Protein AF-A0A6G1S8N5-F1 (afdb_monomer_lite)

pLDDT: mean 76.66, std 22.77, range [37.97, 97.94]

Structure (mmCIF, N/CA/C/O backbone):
data_AF-A0A6G1S8N5-F1
#
_entry.id   AF-A0A6G1S8N5-F1
#
loop_
_atom_site.group_PDB
_atom_site.id
_atom_site.type_symbol
_atom_site.label_atom_id
_atom_site.label_alt_id
_atom_site.label_comp_id
_atom_site.label_asym_id
_atom_site.label_entity_id
_atom_site.label_seq_id
_atom_site.pdbx_PDB_ins_code
_atom_site.Cartn_x
_atom_site.Cartn_y
_atom_site.Cartn_z
_atom_site.occupancy
_atom_site.B_iso_or_equiv
_atom_site.auth_seq_id
_atom_site.auth_comp_id
_atom_site.auth_asym_id
_atom_site.auth_atom_id
_atom_site.pdbx_PDB_model_num
ATOM 1 N N . MET A 1 1 ? 30.245 -71.226 -22.669 1.00 39.94 1 MET A N 1
ATOM 2 C CA . MET A 1 1 ? 30.960 -71.338 -21.375 1.00 39.94 1 MET A CA 1
ATOM 3 C C . MET A 1 1 ? 32.455 -71.293 -21.632 1.00 39.94 1 MET A C 1
ATOM 5 O O . MET A 1 1 ? 32.859 -71.888 -22.623 1.00 39.94 1 MET A O 1
ATOM 9 N N . PRO A 1 2 ? 33.274 -70.710 -20.738 1.00 47.22 2 PRO A N 1
ATOM 10 C CA . PRO A 1 2 ? 32.999 -69.589 -19.829 1.00 47.22 2 PRO A CA 1
ATOM 11 C C . PRO A 1 2 ? 33.276 -68.284 -20.636 1.00 47.22 2 PRO A C 1
ATOM 13 O O . PRO A 1 2 ? 32.872 -68.282 -21.793 1.00 47.22 2 PRO A O 1
ATOM 16 N N . LYS A 1 3 ? 33.850 -67.139 -20.218 1.00 39.44 3 LYS A N 1
ATOM 17 C CA . LYS A 1 3 ? 34.183 -66.489 -18.924 1.00 39.44 3 LYS A CA 1
ATOM 18 C C . LYS A 1 3 ? 33.623 -65.044 -18.978 1.00 39.44 3 LYS A C 1
ATOM 20 O O . LYS A 1 3 ? 33.462 -64.503 -20.066 1.00 39.44 3 LYS A O 1
ATOM 25 N N . ARG A 1 4 ? 33.392 -64.386 -17.834 1.00 43.62 4 ARG A N 1
ATOM 26 C CA . ARG A 1 4 ? 33.165 -62.922 -17.748 1.00 43.62 4 ARG A CA 1
ATOM 27 C C . ARG A 1 4 ? 34.472 -62.203 -17.373 1.00 43.62 4 ARG A C 1
ATOM 29 O O . ARG A 1 4 ? 35.258 -62.757 -16.608 1.00 43.62 4 ARG A O 1
ATOM 36 N N . LYS A 1 5 ? 34.642 -60.947 -17.794 1.00 42.50 5 LYS A N 1
ATOM 37 C CA . LYS A 1 5 ? 35.431 -59.932 -17.071 1.00 42.50 5 LYS A CA 1
ATOM 38 C C . LYS A 1 5 ? 34.665 -58.612 -17.094 1.00 42.50 5 LYS A C 1
ATOM 40 O O . LYS A 1 5 ? 34.266 -58.165 -18.161 1.00 42.50 5 LYS A O 1
ATOM 45 N N . ALA A 1 6 ? 34.465 -58.017 -15.924 1.00 43.56 6 ALA A N 1
ATOM 46 C CA . ALA A 1 6 ? 34.038 -56.630 -15.800 1.00 43.56 6 ALA A CA 1
ATOM 47 C C . ALA A 1 6 ? 35.282 -55.743 -15.670 1.00 43.56 6 ALA A C 1
ATOM 49 O O . ALA A 1 6 ? 36.263 -56.155 -15.047 1.00 43.56 6 ALA A O 1
ATOM 50 N N . ILE A 1 7 ? 35.228 -54.533 -16.223 1.00 44.75 7 ILE A N 1
ATOM 51 C CA . ILE A 1 7 ? 36.176 -53.457 -15.927 1.00 44.75 7 ILE A CA 1
ATOM 52 C C . ILE A 1 7 ? 35.334 -52.232 -15.580 1.00 44.75 7 ILE A C 1
ATOM 54 O O . ILE A 1 7 ? 34.414 -51.882 -16.315 1.00 44.75 7 ILE A O 1
ATOM 58 N N . SER A 1 8 ? 35.615 -51.633 -14.426 1.00 42.38 8 SER A N 1
ATOM 59 C CA . SER A 1 8 ? 34.967 -50.406 -13.969 1.00 42.38 8 SER A CA 1
ATOM 60 C C . SER A 1 8 ? 35.752 -49.204 -14.475 1.00 42.38 8 SER A C 1
ATOM 62 O O . SER A 1 8 ? 36.958 -49.135 -14.248 1.00 42.38 8 SER A O 1
ATOM 64 N N . HIS A 1 9 ? 35.068 -48.245 -15.093 1.00 42.22 9 HIS A N 1
ATOM 65 C CA . HIS A 1 9 ? 35.561 -46.879 -15.222 1.00 42.22 9 HIS A CA 1
ATOM 66 C C . HIS A 1 9 ? 34.517 -45.933 -14.626 1.00 42.22 9 HIS A C 1
ATOM 68 O O . HIS A 1 9 ? 33.350 -45.956 -15.011 1.00 42.22 9 HIS A O 1
ATOM 74 N N . ASN A 1 10 ? 34.945 -45.125 -13.653 1.00 40.62 10 ASN A N 1
ATOM 75 C CA . ASN A 1 10 ? 34.136 -44.042 -13.105 1.00 40.62 10 ASN A CA 1
ATOM 76 C C . ASN A 1 10 ? 34.007 -42.950 -14.164 1.00 40.62 10 ASN A C 1
ATOM 78 O O . ASN A 1 10 ? 34.993 -42.260 -14.423 1.00 40.62 10 ASN A O 1
ATOM 82 N N . ASP A 1 11 ? 32.811 -42.751 -14.713 1.00 38.28 11 ASP A N 1
ATOM 83 C CA . ASP A 1 11 ? 32.560 -41.590 -15.559 1.00 38.28 11 ASP A CA 1
ATOM 84 C C . ASP A 1 11 ? 32.003 -40.413 -14.743 1.00 38.28 11 ASP A C 1
ATOM 86 O O . ASP A 1 11 ? 30.935 -40.476 -14.129 1.00 38.28 11 ASP A O 1
ATOM 90 N N . SER A 1 12 ? 32.808 -39.354 -14.698 1.00 41.12 12 SER A N 1
ATOM 91 C CA . SER A 1 12 ? 32.416 -37.943 -14.683 1.00 41.12 12 SER A CA 1
ATOM 92 C C . SER A 1 12 ? 31.055 -37.600 -14.059 1.00 41.12 12 SER A C 1
ATOM 94 O O . SER A 1 12 ? 30.044 -37.438 -14.744 1.00 41.12 12 SER A O 1
ATOM 96 N N . ARG A 1 13 ? 31.036 -37.343 -12.741 1.00 38.59 13 ARG A N 1
ATOM 97 C CA . ARG A 1 13 ? 29.908 -36.667 -12.070 1.00 38.59 13 ARG A CA 1
ATOM 98 C C . ARG A 1 13 ? 29.823 -35.189 -12.479 1.00 38.59 13 ARG A C 1
ATOM 100 O O . ARG A 1 13 ? 30.084 -34.301 -11.666 1.00 38.59 13 ARG A O 1
ATOM 107 N N . SER A 1 14 ? 29.378 -34.928 -13.704 1.00 40.09 14 SER A N 1
ATOM 108 C CA . SER A 1 14 ? 28.986 -33.603 -14.194 1.00 40.09 14 SER A CA 1
ATOM 109 C C . SER A 1 14 ? 27.698 -33.135 -13.510 1.00 40.09 14 SER A C 1
ATOM 111 O O . SER A 1 14 ? 26.627 -33.073 -14.111 1.00 40.09 14 SER A O 1
ATOM 113 N N . ARG A 1 15 ? 27.795 -32.816 -12.213 1.00 42.94 15 ARG A N 1
ATOM 114 C CA . ARG A 1 15 ? 26.755 -32.101 -11.470 1.00 42.94 15 ARG A CA 1
ATOM 115 C C . ARG A 1 15 ? 26.629 -30.703 -12.070 1.00 42.94 15 ARG A C 1
ATOM 117 O O . ARG A 1 15 ? 27.378 -29.806 -11.691 1.00 42.94 15 ARG A O 1
ATOM 124 N N . SER A 1 16 ? 25.677 -30.517 -12.982 1.00 39.81 16 SER A N 1
ATOM 125 C CA . SER A 1 16 ? 25.256 -29.191 -13.426 1.00 39.81 16 SER A CA 1
ATOM 126 C C . SER A 1 16 ? 24.773 -28.411 -12.204 1.00 39.81 16 SER A C 1
ATOM 128 O O . SER A 1 16 ? 23.732 -28.707 -11.609 1.00 39.81 16 SER A O 1
ATOM 130 N N . GLY A 1 17 ? 25.595 -27.455 -11.769 1.00 37.97 17 GLY A N 1
ATOM 131 C CA . GLY A 1 17 ? 25.333 -26.693 -10.560 1.00 37.97 17 GLY A CA 1
ATOM 132 C C . GLY A 1 17 ? 23.980 -26.005 -10.671 1.00 37.97 17 GLY A C 1
ATOM 133 O O . GLY A 1 17 ? 23.792 -25.152 -11.536 1.00 37.97 17 GLY A O 1
ATOM 134 N N . HIS A 1 18 ? 23.048 -26.352 -9.781 1.00 44.06 18 HIS A N 1
ATOM 135 C CA . HIS A 1 18 ? 21.841 -25.564 -9.552 1.00 44.06 18 HIS A CA 1
ATOM 136 C C . HIS A 1 18 ? 22.237 -24.258 -8.858 1.00 44.06 18 HIS A C 1
ATOM 138 O O . HIS A 1 18 ? 21.981 -24.050 -7.673 1.00 44.06 18 HIS A O 1
ATOM 144 N N . GLY A 1 19 ? 22.883 -23.380 -9.625 1.00 39.78 19 GLY A N 1
ATOM 145 C CA . GLY A 1 19 ? 23.086 -21.985 -9.295 1.00 39.78 19 GLY A CA 1
ATOM 146 C C . GLY A 1 19 ? 21.739 -21.284 -9.309 1.00 39.78 19 GLY A C 1
ATOM 147 O O . GLY A 1 19 ? 21.423 -20.553 -10.248 1.00 39.78 19 GLY A O 1
ATOM 148 N N . LYS A 1 20 ? 20.947 -21.505 -8.253 1.00 47.16 20 LYS A N 1
ATOM 149 C CA . LYS A 1 20 ? 19.955 -20.528 -7.824 1.00 47.16 20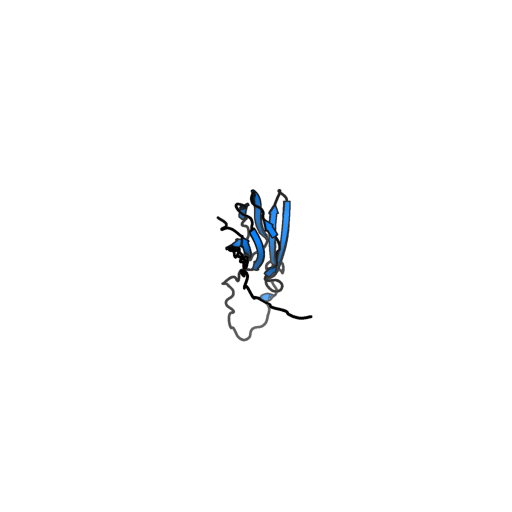 LYS A CA 1
ATOM 150 C C . LYS A 1 20 ? 20.730 -19.234 -7.608 1.00 47.16 20 LYS A C 1
ATOM 152 O O . LYS A 1 20 ? 21.430 -19.087 -6.615 1.00 47.16 20 LYS A O 1
ATOM 157 N N . LYS A 1 21 ? 20.661 -18.327 -8.582 1.00 51.09 21 LYS A N 1
ATOM 158 C CA . LYS A 1 21 ? 21.005 -16.930 -8.349 1.00 51.09 21 LYS A CA 1
ATOM 159 C C . LYS A 1 21 ? 19.959 -16.442 -7.361 1.00 51.09 21 LYS A C 1
ATOM 161 O O . LYS A 1 21 ? 18.808 -16.261 -7.756 1.00 51.09 21 LYS A O 1
ATOM 166 N N . ASP A 1 22 ? 20.325 -16.336 -6.089 1.00 53.50 22 ASP A N 1
ATOM 167 C CA . ASP A 1 22 ? 19.416 -15.832 -5.069 1.00 53.50 22 ASP A CA 1
ATOM 168 C C . ASP A 1 22 ? 18.981 -14.426 -5.491 1.00 53.50 22 ASP A C 1
ATOM 170 O O . ASP A 1 22 ? 19.800 -13.509 -5.584 1.00 53.50 22 ASP A O 1
ATOM 174 N N . LYS A 1 23 ? 17.702 -14.286 -5.870 1.00 61.34 23 LYS A N 1
ATOM 175 C CA . LYS A 1 23 ? 17.163 -13.045 -6.438 1.00 61.34 23 LYS A CA 1
ATOM 176 C C . LYS A 1 23 ? 17.073 -12.026 -5.307 1.00 61.34 23 LYS A C 1
ATOM 178 O O . LYS A 1 23 ? 16.077 -11.995 -4.582 1.00 61.34 23 LYS A O 1
ATOM 183 N N . VAL A 1 24 ? 18.148 -11.252 -5.134 1.00 69.94 24 VAL A N 1
ATOM 184 C CA . VAL A 1 24 ? 18.266 -10.207 -4.112 1.00 69.94 24 VAL A CA 1
ATOM 185 C C . VAL A 1 24 ? 17.001 -9.360 -4.154 1.00 69.94 24 VAL A C 1
ATOM 187 O O . VAL A 1 24 ? 16.652 -8.786 -5.180 1.00 69.94 24 VAL A O 1
ATOM 190 N N . SER A 1 25 ? 16.263 -9.391 -3.050 1.00 78.06 25 SER A N 1
ATOM 191 C CA . SER A 1 25 ? 14.955 -8.759 -2.937 1.00 78.06 25 SER A CA 1
ATOM 192 C C . SER A 1 25 ? 15.092 -7.565 -2.007 1.00 78.06 25 SER A C 1
ATOM 194 O O . SER A 1 25 ? 15.405 -7.724 -0.828 1.00 78.06 25 SER A O 1
ATOM 196 N N . HIS A 1 26 ? 14.900 -6.371 -2.553 1.00 86.94 26 HIS A N 1
ATOM 197 C CA . HIS A 1 26 ? 15.011 -5.110 -1.834 1.00 86.94 26 HIS A CA 1
ATOM 198 C C . HIS A 1 26 ? 13.690 -4.804 -1.124 1.00 86.94 26 HIS A C 1
ATOM 200 O O . HIS A 1 26 ? 12.622 -4.903 -1.727 1.00 86.94 26 HIS A O 1
ATOM 206 N N . THR A 1 27 ? 13.744 -4.428 0.153 1.00 92.44 27 THR A N 1
ATOM 207 C CA . THR A 1 27 ? 12.548 -4.035 0.911 1.00 92.44 27 THR A CA 1
ATOM 208 C C . THR A 1 27 ? 12.052 -2.670 0.440 1.00 92.44 27 THR A C 1
ATOM 210 O O . THR A 1 27 ? 12.804 -1.699 0.459 1.00 92.44 27 THR A O 1
ATOM 213 N N . VAL A 1 28 ? 10.772 -2.580 0.083 1.00 93.56 28 VAL A N 1
ATOM 214 C CA . VAL A 1 28 ? 10.081 -1.312 -0.188 1.00 93.56 28 VAL A CA 1
ATOM 215 C C . VAL A 1 28 ? 9.347 -0.882 1.080 1.00 93.56 28 VAL A C 1
ATOM 217 O O . VAL A 1 28 ? 8.630 -1.690 1.672 1.00 93.56 28 VAL A O 1
ATOM 220 N N . LEU A 1 29 ? 9.514 0.376 1.494 1.00 94.56 29 LEU A N 1
ATOM 221 C CA . LEU A 1 29 ? 8.821 0.994 2.630 1.00 94.56 29 LEU A CA 1
ATOM 222 C C . LEU A 1 29 ? 8.349 2.395 2.226 1.00 94.56 29 LEU A C 1
ATOM 224 O O . LEU A 1 29 ? 9.168 3.225 1.840 1.00 94.56 29 LEU A O 1
ATOM 228 N N . LEU A 1 30 ? 7.050 2.672 2.343 1.00 94.62 30 LEU A N 1
ATOM 229 C CA . LEU A 1 30 ? 6.464 3.980 2.034 1.00 94.62 30 LEU A CA 1
ATOM 230 C C . LEU A 1 30 ? 5.508 4.403 3.154 1.00 94.62 30 LEU A C 1
ATOM 232 O O . LEU A 1 30 ? 4.521 3.721 3.426 1.00 94.62 30 LEU A O 1
ATOM 236 N N . THR A 1 31 ? 5.798 5.533 3.801 1.00 95.69 31 THR A N 1
ATOM 237 C CA . THR A 1 31 ? 4.917 6.121 4.821 1.00 95.69 31 THR A CA 1
ATOM 238 C C . THR A 1 31 ? 3.942 7.089 4.163 1.00 95.69 31 THR A C 1
ATOM 240 O O . THR A 1 31 ? 4.357 8.114 3.630 1.00 95.69 31 THR A O 1
ATOM 243 N N . LEU A 1 32 ? 2.650 6.776 4.239 1.00 95.00 32 LEU A N 1
ATOM 244 C CA . LEU A 1 32 ? 1.550 7.626 3.803 1.00 95.00 32 LEU A CA 1
ATOM 245 C C . LEU A 1 32 ? 1.029 8.450 4.986 1.00 95.00 32 LEU A C 1
ATOM 247 O O . LEU A 1 32 ? 0.287 7.947 5.836 1.00 95.00 32 LEU A O 1
ATOM 251 N N . GLU A 1 33 ? 1.406 9.724 5.046 1.00 92.12 33 GLU A N 1
ATOM 252 C CA . GLU A 1 33 ? 0.796 10.690 5.961 1.00 92.12 33 GLU A CA 1
ATOM 253 C C . GLU A 1 33 ? -0.624 11.064 5.506 1.00 92.12 33 GLU A C 1
ATOM 255 O O . GLU A 1 33 ? -0.934 11.081 4.314 1.00 92.12 33 GLU A O 1
ATOM 260 N N . ASN A 1 34 ? -1.484 11.412 6.466 1.00 85.06 34 ASN A N 1
ATOM 261 C CA . ASN A 1 34 ? -2.847 11.866 6.193 1.00 85.06 34 ASN A CA 1
ATOM 262 C C . ASN A 1 34 ? -2.863 13.106 5.275 1.00 85.06 34 ASN A C 1
ATOM 264 O O . ASN A 1 34 ? -2.048 14.015 5.436 1.00 85.06 34 ASN A O 1
ATOM 268 N N . ASN A 1 35 ? -3.827 13.160 4.353 1.00 79.81 35 ASN A N 1
ATOM 269 C CA . ASN A 1 35 ? -4.017 14.212 3.344 1.00 79.81 35 ASN A CA 1
ATOM 270 C C . ASN A 1 35 ? -2.848 14.425 2.354 1.00 79.81 35 ASN A C 1
ATOM 272 O O . ASN A 1 35 ? -2.917 15.356 1.551 1.00 79.81 35 ASN A O 1
ATOM 276 N N . LYS A 1 36 ? -1.799 13.589 2.356 1.00 93.06 36 LYS A N 1
ATOM 277 C CA . LYS A 1 36 ? -0.748 13.618 1.324 1.00 93.06 36 LYS A CA 1
ATOM 278 C C . LYS A 1 36 ? -1.022 12.586 0.224 1.00 93.06 36 LYS A C 1
ATOM 280 O O . LYS A 1 36 ? -1.503 11.484 0.486 1.00 93.06 36 LYS A O 1
ATOM 285 N N . ARG A 1 37 ? -0.690 12.961 -1.014 1.00 95.12 37 ARG A N 1
ATOM 286 C CA . ARG A 1 37 ? -0.747 12.122 -2.218 1.00 95.12 37 ARG A CA 1
ATOM 287 C C . ARG A 1 37 ? 0.679 11.887 -2.708 1.00 95.12 37 ARG A C 1
ATOM 289 O O . ARG A 1 37 ? 1.380 12.842 -3.032 1.00 95.12 37 ARG A O 1
ATOM 296 N N . TYR A 1 38 ? 1.095 10.629 -2.745 1.00 96.19 38 TYR A N 1
ATOM 297 C CA . TYR A 1 38 ? 2.444 10.195 -3.095 1.00 96.19 38 TYR A CA 1
ATOM 298 C C . TYR A 1 38 ? 2.398 9.610 -4.504 1.00 96.19 38 TYR A C 1
ATOM 300 O O . TYR A 1 38 ? 2.014 8.455 -4.667 1.00 96.19 38 TYR A O 1
ATOM 308 N N . ALA A 1 39 ? 2.699 10.436 -5.507 1.00 96.12 39 ALA A N 1
ATOM 309 C CA . ALA A 1 39 ? 2.604 10.079 -6.920 1.00 96.12 39 ALA A CA 1
ATOM 310 C C . ALA A 1 39 ? 3.988 9.929 -7.559 1.00 96.12 39 ALA A C 1
ATOM 312 O O . ALA A 1 39 ? 4.840 10.800 -7.375 1.00 96.12 39 ALA A O 1
ATOM 313 N N . HIS A 1 40 ? 4.188 8.862 -8.331 1.00 94.38 40 HIS A N 1
ATOM 314 C CA . HIS A 1 40 ? 5.432 8.588 -9.053 1.00 94.38 40 HIS A CA 1
ATOM 315 C C . HIS A 1 40 ? 5.197 7.647 -10.242 1.00 94.38 40 HIS A C 1
ATOM 317 O O . HIS A 1 40 ? 4.183 6.950 -10.320 1.00 94.38 40 HIS A O 1
ATOM 323 N N . THR A 1 41 ? 6.167 7.606 -11.154 1.00 95.75 41 THR A N 1
ATOM 324 C CA . THR A 1 41 ? 6.260 6.578 -12.199 1.00 95.75 41 THR A CA 1
ATOM 325 C C . THR A 1 41 ? 7.180 5.467 -11.709 1.00 95.75 41 THR A C 1
ATOM 327 O O . THR A 1 41 ? 8.280 5.751 -11.233 1.00 95.75 41 THR A O 1
ATOM 330 N N . ALA A 1 42 ? 6.762 4.207 -11.802 1.00 93.81 42 ALA A N 1
ATOM 331 C CA . ALA A 1 42 ? 7.575 3.078 -11.364 1.00 93.81 42 ALA A CA 1
ATOM 332 C C . ALA A 1 42 ? 8.816 2.891 -12.257 1.00 93.81 42 ALA A C 1
ATOM 334 O O . ALA A 1 42 ? 8.706 2.719 -13.471 1.00 93.81 42 ALA A O 1
ATOM 335 N N . THR A 1 43 ? 10.007 2.908 -11.654 1.00 92.56 43 THR A N 1
ATOM 336 C CA . THR A 1 43 ? 11.297 2.731 -12.348 1.00 92.56 43 THR A CA 1
ATOM 337 C C . THR A 1 43 ? 11.689 1.260 -12.516 1.00 92.56 43 THR A C 1
ATOM 339 O O . THR A 1 43 ? 12.355 0.913 -13.488 1.00 92.56 43 THR A O 1
ATOM 342 N N . SER A 1 44 ? 11.243 0.389 -11.607 1.00 92.44 44 SER A N 1
ATOM 343 C CA . SER A 1 44 ? 11.474 -1.063 -11.602 1.00 92.44 44 SER A CA 1
ATOM 344 C C . SER A 1 44 ? 10.229 -1.823 -11.116 1.00 92.44 44 SER A C 1
ATOM 346 O O . SER A 1 44 ? 9.293 -1.220 -10.591 1.00 92.44 44 SER A O 1
ATOM 348 N N . GLN A 1 45 ? 10.193 -3.149 -11.307 1.00 94.81 45 GLN A N 1
ATOM 349 C CA . GLN A 1 45 ? 9.073 -4.000 -10.877 1.00 94.81 45 GLN A CA 1
ATOM 350 C C . GLN A 1 45 ? 9.119 -4.246 -9.360 1.00 94.81 45 GLN A C 1
ATOM 352 O O . GLN A 1 45 ? 10.067 -4.859 -8.854 1.00 94.81 45 GLN A O 1
ATOM 357 N N . TYR A 1 46 ? 8.059 -3.867 -8.644 1.00 95.56 46 TYR A N 1
ATOM 358 C CA . TYR A 1 46 ? 7.928 -4.119 -7.205 1.00 95.56 46 TYR A CA 1
ATOM 359 C C . TYR A 1 46 ? 6.502 -4.497 -6.795 1.00 95.56 46 TYR A C 1
ATOM 361 O O . TYR A 1 46 ? 5.543 -4.347 -7.544 1.00 95.56 46 TYR A O 1
ATOM 369 N N . ARG A 1 47 ? 6.354 -5.028 -5.579 1.00 96.62 47 ARG A N 1
ATOM 370 C CA . ARG A 1 47 ? 5.094 -5.565 -5.059 1.00 96.62 47 ARG A CA 1
ATOM 371 C C . ARG A 1 47 ? 4.864 -5.138 -3.616 1.00 96.62 47 ARG A C 1
ATOM 373 O O . ARG A 1 47 ? 5.649 -5.489 -2.735 1.00 96.62 47 ARG A O 1
ATOM 380 N N . ILE A 1 48 ? 3.772 -4.422 -3.366 1.00 97.62 48 ILE A N 1
ATOM 381 C CA . ILE A 1 48 ? 3.310 -4.057 -2.022 1.00 97.62 48 ILE A CA 1
ATOM 382 C C . ILE A 1 48 ? 2.523 -5.235 -1.435 1.00 97.62 48 ILE A C 1
ATOM 384 O O . ILE A 1 48 ? 1.542 -5.711 -2.014 1.00 97.62 48 ILE A O 1
ATOM 388 N N . THR A 1 49 ? 2.973 -5.717 -0.276 1.00 97.69 49 THR A N 1
ATOM 389 C CA . THR A 1 49 ? 2.495 -6.949 0.372 1.00 97.69 49 THR A CA 1
ATOM 390 C C . THR A 1 49 ? 1.772 -6.699 1.697 1.00 97.69 49 THR A C 1
ATOM 392 O O . THR A 1 49 ? 1.083 -7.589 2.202 1.00 97.69 49 THR A O 1
ATOM 395 N N . MET A 1 50 ? 1.877 -5.492 2.260 1.00 97.94 50 MET A N 1
ATOM 396 C CA . MET A 1 50 ? 1.199 -5.095 3.495 1.00 97.94 50 MET A CA 1
ATOM 397 C C . MET A 1 50 ? 0.872 -3.597 3.495 1.00 97.94 50 MET A C 1
ATOM 399 O O . MET A 1 50 ? 1.657 -2.783 3.011 1.00 97.94 50 MET A O 1
ATOM 403 N N . ALA A 1 51 ? -0.248 -3.242 4.121 1.00 97.81 51 ALA A N 1
ATOM 404 C CA . ALA A 1 51 ? -0.493 -1.917 4.683 1.00 97.81 51 ALA A CA 1
ATOM 405 C C . ALA A 1 51 ? -0.706 -2.052 6.198 1.00 97.81 51 ALA A C 1
ATOM 407 O O . ALA A 1 51 ? -1.452 -2.934 6.628 1.00 97.81 51 ALA A O 1
ATOM 408 N N . SER A 1 52 ? -0.094 -1.197 7.014 1.00 96.81 52 SER A N 1
ATOM 409 C CA . SER A 1 52 ? -0.293 -1.178 8.469 1.00 96.81 52 SER A CA 1
ATOM 410 C C . SER A 1 52 ? -0.398 0.239 9.026 1.00 96.81 52 SER A C 1
ATOM 412 O O . SER A 1 52 ? 0.227 1.168 8.525 1.00 96.81 52 SER A O 1
ATOM 414 N N . LEU A 1 53 ? -1.196 0.418 10.080 1.00 93.94 53 LEU A N 1
ATOM 415 C CA . LEU A 1 53 ? -1.230 1.668 10.836 1.00 93.94 53 LEU A CA 1
ATOM 416 C C . LEU A 1 53 ? 0.111 1.843 11.551 1.00 93.94 53 LEU A C 1
ATOM 418 O O . LEU A 1 53 ? 0.529 0.953 12.297 1.00 93.94 53 LEU A O 1
ATOM 422 N N . GLN A 1 54 ? 0.763 2.992 11.380 1.00 86.62 54 GLN A N 1
ATOM 423 C CA . GLN A 1 54 ? 1.914 3.316 12.216 1.00 86.62 54 GLN A CA 1
ATOM 424 C C . GLN A 1 54 ? 1.445 3.584 13.657 1.00 86.62 54 GLN A C 1
ATOM 426 O O . GLN A 1 54 ? 0.447 4.288 13.858 1.00 86.62 54 GLN A O 1
ATOM 431 N N . PRO A 1 55 ? 2.135 3.044 14.678 1.00 66.81 55 PRO A N 1
ATOM 432 C CA . PRO A 1 55 ? 1.830 3.366 16.063 1.00 66.81 55 PRO A CA 1
ATOM 433 C C . PRO A 1 55 ? 2.181 4.834 16.314 1.00 66.81 55 PRO A C 1
ATOM 435 O O . PRO A 1 55 ? 3.349 5.212 16.297 1.00 66.81 55 PRO A O 1
ATOM 438 N N . SER A 1 56 ? 1.178 5.678 16.558 1.00 61.47 56 SER A N 1
ATOM 439 C CA . SER A 1 56 ? 1.446 7.051 16.974 1.00 61.47 56 SER A CA 1
ATOM 440 C C . SER A 1 56 ? 1.987 7.060 18.405 1.00 61.47 56 SER A C 1
ATOM 442 O O . SER A 1 56 ? 1.337 6.585 19.336 1.00 61.47 56 SER A O 1
ATOM 444 N N . GLU A 1 57 ? 3.172 7.648 18.589 1.00 54.59 57 GLU A N 1
ATOM 445 C CA . GLU A 1 57 ? 3.883 7.732 19.879 1.00 54.59 57 GLU A CA 1
ATOM 446 C C . GLU A 1 57 ? 3.055 8.428 20.979 1.00 54.59 57 GLU A C 1
ATOM 448 O O . GLU A 1 57 ? 3.270 8.229 22.171 1.00 54.59 57 GLU A O 1
ATOM 453 N N . ARG A 1 58 ? 2.016 9.175 20.581 1.00 52.12 58 ARG A N 1
ATOM 454 C CA . ARG A 1 58 ? 1.020 9.839 21.440 1.00 52.12 58 ARG A CA 1
ATOM 455 C C . ARG A 1 58 ? 0.042 8.884 22.155 1.00 52.12 58 ARG A C 1
ATOM 457 O O . ARG A 1 58 ? -1.068 9.291 22.494 1.00 52.12 58 ARG A O 1
ATOM 464 N N . ARG A 1 59 ? 0.420 7.625 22.394 1.00 51.38 59 ARG A N 1
ATOM 465 C CA . ARG A 1 59 ? -0.298 6.691 23.280 1.00 51.38 59 ARG A CA 1
ATOM 466 C C . ARG A 1 59 ? 0.637 6.123 24.356 1.00 51.38 59 ARG A C 1
ATOM 468 O O . ARG A 1 59 ? 0.729 4.909 24.516 1.00 51.38 59 ARG A O 1
ATOM 475 N N . MET A 1 60 ? 1.269 7.000 25.145 1.00 43.31 60 MET A N 1
ATOM 476 C CA . MET A 1 60 ? 1.616 6.628 26.523 1.00 43.31 60 MET A CA 1
ATOM 477 C C . MET A 1 60 ? 0.323 6.183 27.227 1.00 43.31 60 MET A C 1
ATOM 479 O O . MET A 1 60 ? -0.623 6.975 27.287 1.00 43.31 60 MET A O 1
ATOM 483 N N . PRO A 1 61 ? 0.236 4.953 27.761 1.00 46.50 61 PRO A N 1
ATOM 484 C CA . PRO A 1 61 ? -0.832 4.620 28.683 1.00 46.50 61 PRO A CA 1
ATOM 485 C C . PRO A 1 61 ? -0.561 5.376 29.986 1.00 46.50 61 PRO A C 1
ATOM 487 O O . PRO A 1 61 ? 0.374 5.053 30.715 1.00 46.50 61 PRO A O 1
ATOM 490 N N . HIS A 1 62 ? -1.374 6.389 30.287 1.00 43.53 62 HIS A N 1
ATOM 491 C CA . HIS A 1 62 ? -1.399 6.963 31.628 1.00 43.53 62 HIS A CA 1
ATOM 492 C C . HIS A 1 62 ? -1.853 5.871 32.605 1.00 43.53 62 HIS A C 1
ATOM 494 O O . HIS A 1 62 ? -3.035 5.537 32.676 1.00 43.53 62 HIS A O 1
ATOM 500 N N . CYS A 1 63 ? -0.901 5.300 33.345 1.00 40.34 63 CYS A N 1
ATOM 501 C CA . CYS A 1 63 ? -1.167 4.371 34.436 1.00 40.34 63 CYS A CA 1
ATOM 502 C C . CYS A 1 63 ? -1.817 5.1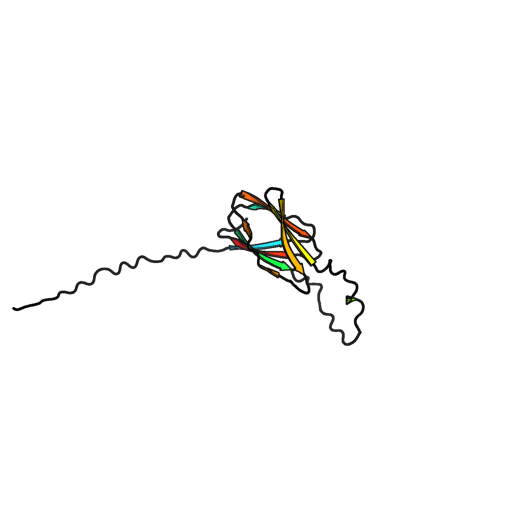23 35.604 1.00 40.34 63 CYS A C 1
ATOM 504 O O . CYS A 1 63 ? -1.147 5.507 36.558 1.00 40.34 63 CYS A O 1
ATOM 506 N N . VAL A 1 64 ? -3.129 5.337 35.514 1.00 41.12 64 VAL A N 1
ATOM 507 C CA . VAL A 1 64 ? -3.957 5.866 36.599 1.00 41.12 64 VAL A CA 1
ATOM 508 C C . VAL A 1 64 ? -4.912 4.767 37.039 1.00 41.12 64 VAL A C 1
ATOM 510 O O . VAL A 1 64 ? -5.745 4.286 36.270 1.00 41.12 64 VAL A O 1
ATOM 513 N N . CYS A 1 65 ? -4.767 4.342 38.287 1.00 50.66 65 CYS A N 1
ATOM 514 C CA . CYS A 1 65 ? -5.702 3.436 38.927 1.00 50.66 65 CYS A CA 1
ATOM 515 C C . CYS A 1 65 ? -7.026 4.164 39.219 1.00 50.66 65 CYS A C 1
ATOM 517 O O . CYS A 1 65 ? -7.048 5.175 39.909 1.00 50.66 65 CYS A O 1
ATOM 519 N N . GLY A 1 66 ? -8.138 3.606 38.732 1.00 46.62 66 GLY A N 1
ATOM 520 C CA . GLY A 1 66 ? -9.475 3.882 39.262 1.00 46.62 66 GLY A CA 1
ATOM 521 C C . GLY A 1 66 ? -10.091 5.261 38.991 1.00 46.62 66 GLY A C 1
ATOM 522 O O . GLY A 1 66 ? -10.358 5.998 39.932 1.00 46.62 66 GLY A O 1
ATOM 523 N N . THR A 1 67 ? -10.512 5.518 37.750 1.00 40.50 67 THR A N 1
ATOM 524 C CA . THR A 1 67 ? -11.734 6.310 37.485 1.00 40.50 67 THR A CA 1
ATOM 525 C C . THR A 1 67 ? -12.471 5.777 36.254 1.00 40.50 67 THR A C 1
ATOM 527 O O . THR A 1 67 ? -11.879 5.145 35.378 1.00 40.50 67 THR A O 1
ATOM 530 N N . ILE A 1 68 ? -13.800 5.920 36.240 1.00 51.19 68 ILE A N 1
ATOM 531 C CA . ILE A 1 68 ? -14.697 5.087 35.425 1.00 51.19 68 ILE A CA 1
ATOM 532 C C . ILE A 1 68 ? -15.046 5.762 34.086 1.00 51.19 68 ILE A C 1
ATOM 534 O O . ILE A 1 68 ? -15.467 6.908 34.052 1.00 51.19 68 ILE A O 1
ATOM 538 N N . ASN A 1 69 ? -14.903 4.997 32.999 1.00 55.38 69 ASN A N 1
ATOM 539 C CA . ASN A 1 69 ? -15.344 5.236 31.614 1.00 55.38 69 ASN A CA 1
ATOM 540 C C . ASN A 1 69 ? -16.373 6.369 31.340 1.00 55.38 69 ASN A C 1
ATOM 542 O O . ASN A 1 69 ? -17.571 6.101 31.403 1.00 55.38 69 ASN A O 1
ATOM 546 N N . GLU A 1 70 ? -15.939 7.517 30.796 1.00 48.19 70 GLU A N 1
ATOM 547 C CA . GLU A 1 70 ? -16.815 8.376 29.960 1.00 48.19 70 GLU A CA 1
ATOM 548 C C . GLU A 1 70 ? -16.156 8.866 28.655 1.00 48.19 70 GLU A C 1
ATOM 550 O O . GLU A 1 70 ? -16.685 8.579 27.579 1.00 48.19 70 GLU A O 1
ATOM 555 N N . GLU A 1 71 ? -14.975 9.502 28.696 1.00 47.34 71 GLU A N 1
ATOM 556 C CA . GLU A 1 71 ? -14.329 10.129 27.514 1.00 47.34 71 GLU A CA 1
ATOM 557 C C . GLU A 1 71 ? -14.181 9.203 26.291 1.00 47.34 71 GLU A C 1
ATOM 559 O O . GLU A 1 71 ? -14.239 9.638 25.139 1.00 47.34 71 GLU A O 1
ATOM 564 N N . ARG A 1 72 ? -14.038 7.893 26.527 1.00 50.94 72 ARG A N 1
ATOM 565 C CA . ARG A 1 72 ? -13.846 6.873 25.486 1.00 50.94 72 ARG A CA 1
ATOM 566 C C . ARG A 1 72 ? -15.065 6.674 24.567 1.00 50.94 72 ARG A C 1
ATOM 568 O O . ARG A 1 72 ? -14.944 5.959 23.577 1.00 50.94 72 ARG A O 1
ATOM 575 N N . ARG A 1 73 ? -16.224 7.278 24.868 1.00 48.88 73 ARG A N 1
ATOM 576 C CA . ARG A 1 73 ? -17.458 7.165 24.061 1.00 48.88 73 ARG A CA 1
ATOM 577 C C . ARG A 1 73 ? -17.585 8.189 22.929 1.00 48.88 73 ARG A C 1
ATOM 579 O O . ARG A 1 73 ? -18.294 7.904 21.971 1.00 48.88 73 ARG A O 1
ATOM 586 N N . ASN A 1 74 ? -16.887 9.326 22.996 1.00 45.78 74 ASN A N 1
ATOM 587 C CA . ASN A 1 74 ? -17.060 10.427 22.032 1.00 45.78 74 ASN A CA 1
ATOM 588 C C . ASN A 1 74 ? -16.063 10.425 20.861 1.00 45.78 74 ASN A C 1
ATOM 590 O O . ASN A 1 74 ? -16.061 11.356 20.058 1.00 45.78 74 ASN A O 1
ATOM 594 N N . ARG A 1 75 ? -15.260 9.365 20.692 1.00 51.25 75 ARG A N 1
ATOM 595 C CA . ARG A 1 75 ? -14.618 9.113 19.397 1.00 51.25 75 ARG A CA 1
ATOM 596 C C . ARG A 1 75 ? -15.635 8.535 18.423 1.00 51.25 75 ARG A C 1
ATOM 598 O O . ARG A 1 75 ? -16.041 7.378 18.535 1.00 51.25 75 ARG A O 1
ATOM 605 N N . THR A 1 76 ? -16.008 9.331 17.431 1.00 51.38 76 THR A N 1
ATOM 606 C CA . THR A 1 76 ? -16.714 8.877 16.233 1.00 51.38 76 THR A CA 1
ATOM 607 C C . THR A 1 76 ? -15.940 7.715 15.600 1.00 51.38 76 THR A C 1
ATOM 609 O O . THR A 1 76 ? -14.774 7.863 15.242 1.00 51.38 76 THR A O 1
ATOM 612 N N . GLN A 1 77 ? -16.581 6.549 15.425 1.00 52.16 77 GLN A N 1
ATOM 613 C CA . GLN A 1 77 ? -15.939 5.308 14.929 1.00 52.16 77 GLN A CA 1
ATOM 614 C C . GLN A 1 77 ? -15.378 5.396 13.491 1.00 52.16 77 GLN A C 1
ATOM 616 O O . GLN A 1 77 ? -14.872 4.412 12.949 1.00 52.16 77 GLN A O 1
ATOM 621 N N . THR A 1 78 ? -15.513 6.549 12.843 1.00 52.72 78 THR A N 1
ATOM 622 C CA . THR A 1 78 ? -14.902 6.901 11.562 1.00 52.72 78 THR A CA 1
ATOM 623 C C . THR A 1 78 ? -13.496 7.489 11.709 1.00 52.72 78 THR A C 1
ATOM 625 O O . THR A 1 78 ? -12.737 7.430 10.750 1.00 52.72 78 THR A O 1
ATOM 628 N N . GLU A 1 79 ? -13.111 8.024 12.875 1.00 61.53 79 GLU A N 1
ATOM 629 C CA . GLU A 1 79 ? -11.817 8.707 13.055 1.00 61.53 79 GLU A CA 1
ATOM 630 C C . GLU A 1 79 ? -10.638 7.762 13.316 1.00 61.53 79 GLU A C 1
ATOM 632 O O . GLU A 1 79 ? -9.521 8.032 12.876 1.00 61.53 79 GLU A O 1
ATOM 637 N N . ASP A 1 80 ? -10.889 6.643 14.001 1.00 76.69 80 ASP A N 1
ATOM 638 C CA . ASP A 1 80 ? -9.914 5.568 14.238 1.00 76.69 80 ASP A CA 1
ATOM 639 C C . ASP A 1 80 ? -9.782 4.605 13.033 1.00 76.69 80 ASP A C 1
ATOM 641 O O . ASP A 1 80 ? -9.129 3.563 13.138 1.00 76.69 80 ASP A O 1
ATOM 645 N N . LYS A 1 81 ? -10.378 4.952 11.881 1.00 90.56 81 LYS A N 1
ATOM 646 C CA . LYS A 1 81 ? -10.268 4.219 10.612 1.00 90.56 81 LYS A CA 1
ATOM 647 C C . LYS A 1 81 ? -9.435 4.980 9.587 1.00 90.56 81 LYS A C 1
ATOM 649 O O . LYS A 1 81 ? -9.407 6.209 9.579 1.00 90.56 81 LYS A O 1
ATOM 654 N N . VAL A 1 82 ? -8.788 4.232 8.696 1.00 93.31 82 VAL A N 1
ATOM 655 C CA . VAL A 1 82 ? -8.042 4.774 7.555 1.00 93.31 82 VAL A CA 1
ATOM 656 C C . VAL A 1 82 ? -8.318 3.935 6.316 1.00 93.31 82 VAL A C 1
ATOM 658 O O . VAL A 1 82 ? -8.081 2.729 6.314 1.00 93.31 82 VAL A O 1
ATOM 661 N N . ILE A 1 83 ? -8.808 4.571 5.255 1.00 95.56 83 ILE A N 1
ATOM 662 C CA . ILE A 1 83 ? -8.946 3.956 3.931 1.00 95.56 83 ILE A CA 1
ATOM 663 C C . ILE A 1 83 ? -7.632 4.173 3.179 1.00 95.56 83 ILE A C 1
ATOM 665 O O . ILE A 1 83 ? -7.141 5.302 3.119 1.00 95.56 83 ILE A O 1
ATOM 669 N N . VAL A 1 84 ? -7.068 3.110 2.609 1.00 97.00 84 VAL A N 1
ATOM 670 C CA . VAL A 1 84 ? -5.879 3.172 1.747 1.00 97.00 84 VAL A CA 1
ATOM 671 C C . VAL A 1 84 ? -6.334 3.124 0.293 1.00 97.00 84 VAL A C 1
ATOM 673 O O . VAL A 1 84 ? -7.061 2.206 -0.091 1.00 97.00 84 VAL A O 1
ATOM 676 N N . VAL A 1 85 ? -5.910 4.099 -0.509 1.00 97.44 85 VAL A N 1
ATOM 677 C CA . VAL A 1 85 ? -6.289 4.246 -1.921 1.00 97.44 85 VAL A CA 1
ATOM 678 C C . VAL A 1 85 ? -5.035 4.229 -2.792 1.00 97.44 85 VAL A C 1
ATOM 680 O O . VAL A 1 85 ? -4.023 4.841 -2.436 1.00 97.44 85 VAL A O 1
ATOM 683 N N . VAL A 1 86 ? -5.116 3.547 -3.934 1.00 97.75 86 VAL A N 1
ATOM 684 C CA . VAL A 1 86 ? -4.191 3.725 -5.058 1.00 97.75 86 VAL A CA 1
ATOM 685 C C . VAL A 1 86 ? -4.940 4.307 -6.251 1.00 97.75 86 VAL A C 1
ATOM 687 O O . VAL A 1 86 ? -6.068 3.917 -6.542 1.00 97.75 86 VAL A O 1
ATOM 690 N N . GLU A 1 87 ? -4.306 5.246 -6.931 1.00 97.38 87 GLU A N 1
ATOM 691 C CA . GLU A 1 87 ? -4.722 5.792 -8.215 1.00 97.38 87 GLU A CA 1
ATOM 692 C C . GLU A 1 87 ? -3.868 5.134 -9.308 1.00 97.38 87 GLU A C 1
ATOM 694 O O . GLU A 1 87 ? -2.644 5.102 -9.170 1.00 97.38 87 GLU A O 1
ATOM 699 N N . HIS A 1 88 ? -4.488 4.615 -10.368 1.00 95.94 88 HIS A N 1
ATOM 700 C CA . HIS A 1 88 ? -3.822 4.040 -11.548 1.00 95.94 88 HIS A CA 1
ATOM 701 C C . HIS A 1 88 ? -4.716 4.238 -12.780 1.00 95.94 88 HIS A C 1
ATOM 703 O O . HIS A 1 88 ? -5.936 4.150 -12.657 1.00 95.94 88 HIS A O 1
ATOM 709 N N . ASP A 1 89 ? -4.144 4.535 -13.951 1.00 91.75 89 ASP A N 1
ATOM 710 C CA . ASP A 1 89 ? -4.889 4.818 -15.195 1.00 91.75 89 ASP A CA 1
ATOM 711 C C . ASP A 1 89 ? -6.079 5.785 -15.012 1.00 91.75 89 ASP A C 1
ATOM 713 O O . ASP A 1 89 ? -7.181 5.549 -15.504 1.00 91.75 89 ASP A O 1
ATOM 717 N N . LEU A 1 90 ? -5.874 6.873 -14.255 1.00 89.56 90 LEU A N 1
ATOM 718 C CA . LEU A 1 90 ? -6.896 7.873 -13.882 1.00 89.56 90 LEU A CA 1
ATOM 719 C C . LEU A 1 90 ? -8.087 7.338 -13.048 1.00 89.56 90 LEU A C 1
ATOM 721 O O . LEU A 1 90 ? -9.027 8.085 -12.782 1.00 89.56 90 LEU A O 1
ATOM 725 N N . ASN A 1 91 ? -8.048 6.080 -12.605 1.00 95.00 91 ASN A N 1
ATOM 726 C CA . ASN A 1 91 ? -9.057 5.440 -11.762 1.00 95.00 91 ASN A CA 1
ATOM 727 C C . ASN A 1 91 ? -8.570 5.326 -10.307 1.00 95.00 91 ASN A C 1
ATOM 729 O O . ASN A 1 91 ? -7.376 5.165 -10.053 1.00 95.00 91 ASN A O 1
ATOM 733 N N . GLU A 1 92 ? -9.496 5.370 -9.343 1.00 96.25 92 GLU A N 1
ATOM 734 C CA . GLU A 1 92 ? -9.193 5.198 -7.916 1.00 96.25 92 GLU A CA 1
ATOM 735 C C . GLU A 1 92 ? -9.652 3.829 -7.396 1.00 96.25 92 GLU A C 1
ATOM 737 O O . GLU A 1 92 ? -10.804 3.433 -7.580 1.00 96.25 92 GLU A O 1
ATOM 742 N N . TYR A 1 93 ? -8.774 3.135 -6.670 1.00 97.25 93 TYR A N 1
ATOM 743 C CA . TYR A 1 93 ? -9.025 1.809 -6.110 1.00 97.25 93 TYR A CA 1
ATOM 744 C C . TYR A 1 93 ? -8.764 1.794 -4.601 1.00 97.25 93 TYR A C 1
ATOM 746 O O . TYR A 1 93 ? -7.665 2.104 -4.134 1.00 97.25 93 TYR A O 1
ATOM 754 N N . ILE A 1 94 ? -9.765 1.386 -3.816 1.00 97.19 94 ILE A N 1
ATOM 755 C CA . ILE A 1 94 ? -9.599 1.146 -2.377 1.00 97.19 94 ILE A CA 1
ATOM 756 C C . ILE A 1 94 ? -8.861 -0.184 -2.189 1.00 97.19 94 ILE A C 1
ATOM 758 O O . ILE A 1 94 ? -9.396 -1.244 -2.505 1.00 97.19 94 ILE A O 1
ATOM 762 N N . LEU A 1 95 ? -7.646 -0.127 -1.641 1.00 97.31 95 LEU A N 1
ATOM 763 C CA . LEU A 1 95 ? -6.827 -1.308 -1.354 1.00 97.31 95 LEU A CA 1
ATOM 764 C C . LEU A 1 95 ? -7.281 -2.020 -0.078 1.00 97.31 95 LEU A C 1
ATOM 766 O O . LEU A 1 95 ? -7.377 -3.244 -0.044 1.00 97.31 95 LEU A O 1
ATOM 770 N N . CYS A 1 96 ? -7.540 -1.257 0.986 1.00 97.06 96 CYS A N 1
ATOM 771 C CA . CYS A 1 96 ? -8.032 -1.781 2.257 1.00 97.06 96 CYS A CA 1
ATOM 772 C C . CYS A 1 96 ? -8.616 -0.673 3.146 1.00 97.06 96 CYS A C 1
ATOM 774 O O . CYS A 1 96 ? -8.425 0.522 2.905 1.00 97.06 96 CYS A O 1
ATOM 776 N N . ILE A 1 97 ? -9.307 -1.091 4.209 1.00 96.31 97 ILE A N 1
ATOM 777 C CA . ILE A 1 97 ? -9.692 -0.228 5.327 1.00 96.31 97 ILE A CA 1
ATOM 778 C C . ILE A 1 97 ? -9.019 -0.779 6.582 1.00 96.31 97 ILE A C 1
ATOM 780 O O . ILE A 1 97 ? -9.221 -1.938 6.947 1.00 96.31 97 ILE A O 1
ATOM 784 N N . LEU A 1 98 ? -8.219 0.060 7.229 1.00 95.31 98 LEU A N 1
ATOM 785 C CA . LEU A 1 98 ? -7.588 -0.205 8.514 1.00 95.31 98 LEU A CA 1
ATOM 786 C C . LEU A 1 98 ? -8.413 0.437 9.639 1.00 95.31 98 LEU A C 1
ATOM 788 O O . LEU A 1 98 ? -9.085 1.448 9.436 1.00 95.31 98 LEU A O 1
ATOM 792 N N . ASP A 1 99 ? -8.370 -0.158 10.827 1.00 92.25 99 ASP A N 1
ATOM 793 C CA . ASP A 1 99 ? -9.170 0.207 12.004 1.00 92.25 99 ASP A CA 1
ATOM 794 C C . ASP A 1 99 ? -8.303 -0.014 13.254 1.00 92.25 99 ASP A C 1
ATOM 796 O O . ASP A 1 99 ? -7.763 -1.109 13.441 1.00 92.25 99 ASP A O 1
ATOM 800 N N . SER A 1 100 ? -8.113 1.021 14.083 1.00 86.19 100 SER A N 1
ATOM 801 C CA . SER A 1 100 ? -7.100 0.987 15.153 1.00 86.19 100 SER A CA 1
ATOM 802 C C . SER A 1 100 ? -7.408 0.005 16.290 1.00 86.19 100 SER A C 1
ATOM 804 O O . SER A 1 100 ? -6.479 -0.413 16.986 1.00 86.19 100 SER A O 1
ATOM 806 N N . ASP A 1 101 ? -8.661 -0.438 16.423 1.00 85.56 101 ASP A N 1
ATOM 807 C CA . ASP A 1 101 ? -9.070 -1.454 17.396 1.00 85.56 101 ASP A CA 1
ATOM 808 C C . ASP A 1 101 ? -9.249 -2.846 16.758 1.00 85.56 101 ASP A C 1
ATOM 810 O O . ASP A 1 101 ? -9.022 -3.851 17.434 1.00 85.56 101 ASP A O 1
ATOM 814 N N . LYS A 1 102 ? -9.608 -2.934 15.464 1.00 88.81 102 LYS A N 1
ATOM 815 C CA . LYS A 1 102 ? -9.966 -4.206 14.794 1.00 88.81 102 LYS A CA 1
ATOM 816 C C . LYS A 1 102 ? -8.952 -4.713 13.767 1.00 88.81 102 LYS A C 1
ATOM 818 O O . LYS A 1 102 ? -8.643 -5.901 13.758 1.00 88.81 102 LYS A O 1
ATOM 823 N N . VAL A 1 103 ? -8.460 -3.850 12.877 1.00 91.75 103 VAL A N 1
ATOM 824 C CA . VAL A 1 103 ? -7.662 -4.231 11.693 1.00 91.75 103 VAL A CA 1
ATOM 825 C C . VAL A 1 103 ? -6.480 -3.274 11.554 1.00 91.75 103 VAL A C 1
ATOM 827 O O . VAL A 1 103 ? -6.470 -2.360 10.735 1.00 91.75 103 VAL A O 1
ATOM 830 N N . LYS A 1 104 ? -5.458 -3.484 12.388 1.00 93.31 104 LYS A N 1
ATOM 831 C CA . LYS A 1 104 ? -4.244 -2.646 12.417 1.00 93.31 104 LYS A CA 1
ATOM 832 C C . LYS A 1 104 ? -3.335 -2.838 11.200 1.00 93.31 104 LYS A C 1
ATOM 834 O O . LYS A 1 104 ? -2.494 -1.986 10.934 1.00 93.31 104 LYS A O 1
ATOM 839 N N . GLN A 1 105 ? -3.483 -3.951 10.483 1.00 96.12 105 GLN A N 1
ATOM 840 C CA . GLN A 1 105 ? -2.741 -4.262 9.263 1.00 96.12 105 GLN A CA 1
ATOM 841 C C . GLN A 1 105 ? -3.581 -5.122 8.315 1.00 96.12 105 GLN A C 1
ATOM 843 O O . GLN A 1 105 ? -4.414 -5.911 8.763 1.00 96.12 105 GLN A O 1
ATOM 848 N N . CYS A 1 106 ? -3.330 -4.996 7.016 1.00 97.56 106 CYS A N 1
ATOM 849 C CA . CYS A 1 106 ? -3.987 -5.742 5.953 1.00 97.56 106 CYS A CA 1
ATOM 850 C C . CYS A 1 106 ? -2.938 -6.234 4.946 1.00 97.56 106 CYS A C 1
ATOM 852 O O . CYS A 1 106 ? -2.118 -5.447 4.468 1.00 97.56 106 CYS A O 1
ATOM 854 N N . LYS A 1 107 ? -2.964 -7.533 4.624 1.00 97.81 107 LYS A N 1
ATOM 855 C CA . LYS A 1 107 ? -2.120 -8.103 3.565 1.00 97.81 107 LYS A CA 1
ATOM 856 C C . LYS A 1 107 ? -2.605 -7.599 2.212 1.00 97.81 107 LYS A C 1
ATOM 858 O O . LYS A 1 107 ? -3.793 -7.691 1.917 1.00 97.81 107 LYS A O 1
ATOM 863 N N . LEU A 1 108 ? -1.673 -7.137 1.392 1.00 97.38 108 LEU A N 1
ATOM 864 C CA . LEU A 1 108 ? -1.926 -6.686 0.029 1.00 97.38 108 LEU A CA 1
ATOM 865 C C . LEU A 1 108 ? -1.286 -7.640 -0.984 1.00 97.38 108 LEU A C 1
ATOM 867 O O . LEU A 1 108 ? -0.409 -8.442 -0.658 1.00 97.38 108 LEU A O 1
ATOM 871 N N . ASN A 1 109 ? -1.752 -7.548 -2.224 1.00 95.88 109 ASN A N 1
ATOM 872 C CA . ASN A 1 109 ? -1.163 -8.222 -3.373 1.00 95.88 109 ASN A CA 1
ATOM 873 C C . ASN A 1 109 ? -1.156 -7.277 -4.581 1.00 95.88 109 ASN A C 1
ATOM 875 O O . ASN A 1 109 ? -1.696 -7.606 -5.633 1.00 95.88 109 ASN A O 1
ATOM 879 N N . LEU A 1 110 ? -0.610 -6.076 -4.391 1.00 96.12 110 LEU A N 1
ATOM 880 C CA . LEU A 1 110 ? -0.475 -5.094 -5.460 1.00 96.12 110 LEU A CA 1
ATOM 881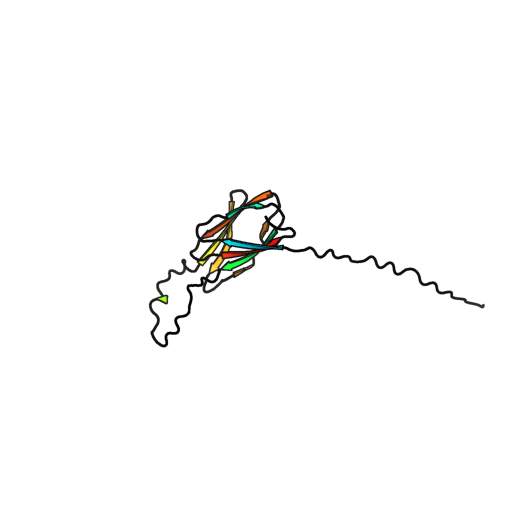 C C . LEU A 1 110 ? 0.916 -5.253 -6.071 1.00 96.12 110 LEU A C 1
ATOM 883 O O . LEU A 1 110 ? 1.911 -5.073 -5.371 1.00 96.12 110 LEU A O 1
ATOM 887 N N . GLU A 1 111 ? 0.981 -5.615 -7.346 1.00 96.19 111 GLU A N 1
ATOM 888 C CA . GLU A 1 111 ? 2.213 -5.669 -8.133 1.00 96.19 111 GLU A CA 1
ATOM 889 C C . GLU A 1 111 ? 2.211 -4.501 -9.120 1.00 96.19 111 GLU A C 1
ATOM 891 O O . GLU A 1 111 ? 1.169 -4.212 -9.699 1.00 96.19 111 GLU A O 1
ATOM 896 N N . ILE A 1 112 ? 3.349 -3.816 -9.237 1.00 95.88 112 ILE A N 1
ATOM 897 C CA . ILE A 1 112 ? 3.532 -2.591 -10.012 1.00 95.88 112 ILE A CA 1
ATOM 898 C C . ILE A 1 112 ? 4.637 -2.854 -11.041 1.00 95.88 112 ILE A C 1
ATOM 900 O O . ILE A 1 112 ? 5.715 -3.343 -10.681 1.00 95.88 112 ILE A O 1
ATOM 904 N N . GLN A 1 113 ? 4.372 -2.545 -12.308 1.00 95.75 113 GLN A N 1
ATOM 905 C CA . GLN A 1 113 ? 5.291 -2.756 -13.430 1.00 95.75 113 GLN A CA 1
ATOM 906 C C . GLN A 1 113 ? 6.081 -1.482 -13.786 1.00 95.75 113 GLN A C 1
ATOM 908 O O . GLN A 1 113 ? 5.599 -0.370 -13.561 1.00 95.75 113 GLN A O 1
ATOM 913 N N . PRO A 1 114 ? 7.284 -1.602 -14.385 1.00 95.31 114 PRO A N 1
ATOM 914 C CA . PRO A 1 114 ? 8.042 -0.446 -14.858 1.00 95.31 114 PRO A CA 1
ATOM 915 C C . PRO A 1 114 ? 7.240 0.393 -15.863 1.00 95.31 114 PRO A C 1
ATOM 917 O O . PRO A 1 114 ? 6.685 -0.138 -16.824 1.00 95.31 114 PRO A O 1
ATOM 920 N N . GLY A 1 115 ? 7.215 1.710 -15.662 1.00 95.50 115 GLY A N 1
ATOM 921 C CA . GLY A 1 115 ? 6.476 2.668 -16.487 1.00 95.50 115 GLY A CA 1
ATOM 922 C C . GLY A 1 115 ? 5.049 2.975 -16.017 1.00 95.50 115 GLY A C 1
ATOM 923 O O . GLY A 1 115 ? 4.481 3.964 -16.480 1.0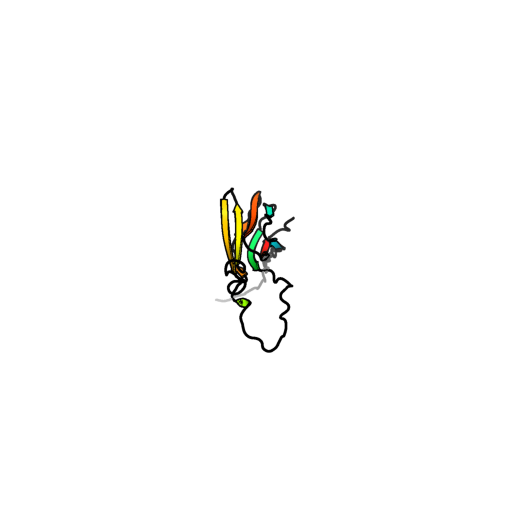0 95.50 115 GLY A O 1
ATOM 924 N N . GLU A 1 116 ? 4.479 2.206 -15.081 1.00 95.69 116 GLU A N 1
ATOM 925 C CA . GLU A 1 116 ? 3.161 2.514 -14.509 1.00 95.69 116 GLU A CA 1
ATOM 926 C C . GLU A 1 116 ? 3.200 3.831 -13.718 1.00 95.69 116 GLU A C 1
ATOM 928 O O . GLU A 1 116 ? 4.106 4.075 -12.915 1.00 95.69 116 GLU A O 1
ATOM 933 N N . GLN A 1 117 ? 2.204 4.689 -13.949 1.00 96.19 117 GLN A N 1
ATOM 934 C CA . GLN A 1 117 ? 2.002 5.931 -13.205 1.00 96.19 117 GLN A CA 1
ATOM 935 C C . GLN A 1 117 ? 0.970 5.681 -12.111 1.00 96.19 117 GLN A C 1
ATOM 937 O O . GLN A 1 117 ? -0.202 5.443 -12.408 1.00 96.19 117 GLN A O 1
ATOM 942 N N . ILE A 1 118 ? 1.397 5.763 -10.852 1.00 96.56 118 ILE A N 1
ATOM 943 C CA . ILE A 1 118 ? 0.515 5.558 -9.701 1.00 96.56 118 ILE A CA 1
ATOM 944 C C . ILE A 1 118 ? 0.539 6.742 -8.744 1.00 96.56 118 ILE A C 1
ATOM 946 O O . ILE A 1 118 ? 1.497 7.518 -8.698 1.00 96.56 118 ILE A O 1
ATOM 950 N N . ALA A 1 119 ? -0.492 6.834 -7.907 1.00 97.31 119 ALA A N 1
ATOM 951 C CA . ALA A 1 119 ? -0.408 7.594 -6.669 1.00 97.31 119 ALA A CA 1
ATOM 952 C C . ALA A 1 119 ? -1.008 6.834 -5.487 1.00 97.31 119 ALA A C 1
ATOM 954 O O . ALA A 1 119 ? -2.086 6.261 -5.592 1.00 97.31 119 ALA A O 1
ATOM 955 N N . PHE A 1 120 ? -0.337 6.861 -4.338 1.00 97.50 120 PHE A N 1
ATOM 956 C CA . PHE A 1 120 ? -0.882 6.360 -3.078 1.00 97.50 120 PHE A CA 1
ATOM 957 C C . PHE A 1 120 ? -1.382 7.514 -2.210 1.00 97.50 120 PHE A C 1
ATOM 959 O O . PHE A 1 120 ? -0.701 8.532 -2.055 1.00 97.50 120 PHE A O 1
ATOM 966 N N . ARG A 1 121 ? -2.551 7.344 -1.587 1.00 96.38 121 ARG A N 1
ATOM 967 C CA . ARG A 1 121 ? -3.103 8.298 -0.613 1.00 96.38 121 ARG A CA 1
ATOM 968 C C . ARG A 1 121 ? -3.918 7.593 0.469 1.00 96.38 121 ARG A C 1
ATOM 970 O O . ARG A 1 121 ? -4.364 6.458 0.298 1.00 96.38 121 ARG A O 1
ATOM 977 N N . THR A 1 122 ? -4.131 8.274 1.589 1.00 95.19 122 THR A N 1
ATOM 978 C CA . THR A 1 122 ? -4.971 7.795 2.696 1.00 95.19 122 THR A CA 1
ATOM 979 C C . THR A 1 122 ? -6.149 8.730 2.951 1.00 95.19 122 THR A C 1
ATOM 981 O O . THR A 1 122 ? -6.085 9.929 2.683 1.00 95.19 122 THR A O 1
ATOM 984 N N . ILE A 1 123 ? -7.241 8.171 3.477 1.00 93.19 123 ILE A N 1
ATOM 985 C CA . ILE A 1 123 ? -8.387 8.920 4.003 1.00 93.19 123 ILE A CA 1
ATOM 986 C C . ILE A 1 123 ? -8.587 8.478 5.455 1.00 93.19 123 ILE A C 1
ATOM 988 O O . ILE A 1 123 ? -9.157 7.416 5.706 1.00 93.19 123 ILE A O 1
ATOM 992 N N . GLY A 1 124 ? -8.076 9.254 6.414 1.00 89.94 124 GLY A N 1
ATOM 993 C CA . GLY A 1 124 ? -8.181 8.948 7.845 1.00 89.94 124 GLY A CA 1
ATOM 994 C C . GLY A 1 124 ? -7.022 9.516 8.665 1.00 89.94 124 GLY A C 1
ATOM 995 O O . GLY A 1 124 ? -5.947 9.787 8.142 1.00 89.94 124 GLY A O 1
ATOM 996 N N . LYS A 1 125 ? -7.221 9.710 9.974 1.00 86.50 125 LYS A N 1
ATOM 997 C CA . LYS A 1 125 ? -6.326 10.548 10.801 1.00 86.50 125 LYS A CA 1
ATOM 998 C C . LYS A 1 125 ? -4.971 9.918 11.175 1.00 86.50 125 LYS A C 1
ATOM 1000 O O . LYS A 1 125 ? -4.155 10.599 11.791 1.00 86.50 125 LYS A O 1
ATOM 1005 N N . THR A 1 126 ? -4.723 8.647 10.849 1.00 88.81 126 THR A N 1
ATOM 1006 C CA . THR A 1 126 ? -3.522 7.900 11.280 1.00 88.81 126 THR A CA 1
ATOM 1007 C C . THR A 1 126 ? -2.615 7.573 10.082 1.00 88.81 126 THR A C 1
ATOM 1009 O O . THR A 1 126 ? -3.133 7.090 9.076 1.00 88.81 126 THR A O 1
ATOM 1012 N N . PRO A 1 127 ? -1.284 7.793 10.156 1.00 92.62 127 PRO A N 1
ATOM 1013 C CA . PRO A 1 127 ? -0.364 7.420 9.081 1.00 92.62 127 PRO A CA 1
ATOM 1014 C C . PRO A 1 127 ? -0.334 5.910 8.815 1.00 92.62 127 PRO A C 1
ATOM 1016 O O . PRO A 1 127 ? -0.478 5.098 9.734 1.00 92.62 127 PRO A O 1
ATOM 1019 N N . VAL A 1 128 ? -0.096 5.537 7.558 1.00 95.50 128 VAL A N 1
ATOM 1020 C CA . VAL A 1 128 ? -0.020 4.138 7.112 1.00 95.50 128 VAL A CA 1
ATOM 1021 C C . VAL A 1 128 ? 1.371 3.843 6.571 1.00 95.50 128 VAL A C 1
ATOM 1023 O O . VAL A 1 128 ? 1.874 4.575 5.728 1.00 95.50 128 VAL A O 1
ATOM 1026 N N . LEU A 1 129 ? 1.980 2.748 7.012 1.00 96.88 129 LEU A N 1
ATOM 1027 C CA . LEU A 1 129 ? 3.151 2.170 6.367 1.00 96.88 129 LEU A CA 1
ATOM 1028 C C . LEU A 1 129 ? 2.686 1.156 5.318 1.00 96.88 129 LEU A C 1
ATOM 1030 O O . LEU A 1 129 ? 2.077 0.141 5.660 1.00 96.88 129 LEU A O 1
ATOM 1034 N N . LEU A 1 130 ? 2.996 1.408 4.050 1.00 97.31 130 LEU A N 1
ATOM 1035 C CA . LEU A 1 130 ? 3.034 0.360 3.035 1.00 97.31 130 LEU A CA 1
ATOM 1036 C C . LEU A 1 130 ? 4.397 -0.328 3.094 1.00 97.31 130 LEU A C 1
ATOM 1038 O O . LEU A 1 130 ? 5.430 0.344 3.170 1.00 97.31 130 LEU A O 1
ATOM 1042 N N . SER A 1 131 ? 4.411 -1.657 3.027 1.00 97.25 131 SER A N 1
ATOM 1043 C CA . SER A 1 131 ? 5.645 -2.425 2.863 1.00 97.25 131 SER A CA 1
ATOM 1044 C C . SER A 1 131 ? 5.528 -3.478 1.766 1.00 97.25 131 SER A C 1
ATOM 1046 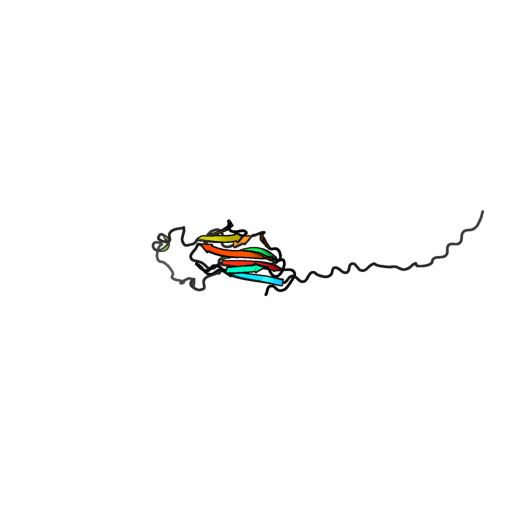O O . SER A 1 131 ? 4.441 -3.956 1.429 1.00 97.25 131 SER A O 1
ATOM 1048 N N . GLY A 1 132 ? 6.666 -3.794 1.156 1.00 96.69 132 GLY A N 1
ATOM 1049 C CA . GLY A 1 132 ? 6.735 -4.615 -0.043 1.00 96.69 132 GLY A CA 1
ATOM 1050 C C . GLY A 1 132 ? 8.145 -5.086 -0.371 1.00 96.69 132 GLY A C 1
ATOM 1051 O O . GLY A 1 132 ? 9.079 -4.907 0.411 1.00 96.69 132 GLY A O 1
ATOM 1052 N N . VAL A 1 133 ? 8.289 -5.684 -1.550 1.00 95.19 133 VAL A N 1
ATOM 1053 C CA . VAL A 1 133 ? 9.566 -6.156 -2.099 1.00 95.19 133 VAL A CA 1
ATOM 1054 C C . VAL A 1 133 ? 9.717 -5.739 -3.558 1.00 95.19 133 VAL A C 1
ATOM 1056 O O . VAL A 1 133 ? 8.748 -5.750 -4.311 1.00 95.19 133 VAL A O 1
ATOM 1059 N N . SER A 1 134 ? 10.940 -5.415 -3.959 1.00 92.19 134 SER A N 1
ATOM 1060 C CA . SER A 1 134 ? 11.358 -5.189 -5.344 1.00 92.19 134 SER A CA 1
ATOM 1061 C C . SER A 1 134 ? 12.495 -6.146 -5.695 1.00 92.19 134 SER A C 1
ATOM 1063 O O . SER A 1 134 ? 13.232 -6.572 -4.805 1.00 92.19 134 SER A O 1
ATOM 1065 N N . SER A 1 135 ? 12.680 -6.480 -6.974 1.00 80.44 135 SER A N 1
ATOM 1066 C CA . SER A 1 135 ? 13.911 -7.167 -7.410 1.00 80.44 135 SER A CA 1
ATOM 1067 C C . SER A 1 135 ? 15.094 -6.242 -7.685 1.00 80.44 135 SER A C 1
ATOM 1069 O O . SER A 1 135 ? 16.189 -6.730 -7.943 1.00 80.44 135 SER A O 1
ATOM 1071 N N . GLU A 1 136 ? 14.880 -4.932 -7.628 1.00 79.69 136 GLU A N 1
ATOM 1072 C CA . GLU A 1 136 ? 15.879 -3.896 -7.894 1.00 79.69 136 GLU A CA 1
ATOM 1073 C C . GLU A 1 136 ? 15.707 -2.762 -6.865 1.00 79.69 136 GLU A C 1
ATOM 1075 O O . GLU A 1 136 ? 14.624 -2.623 -6.286 1.00 79.69 136 GLU A O 1
ATOM 1080 N N . PRO A 1 137 ? 16.735 -1.950 -6.573 1.00 68.81 137 PRO A N 1
ATOM 1081 C CA . PRO A 1 137 ? 16.549 -0.777 -5.726 1.00 68.81 137 PRO A CA 1
ATOM 1082 C C . PRO A 1 137 ? 15.516 0.173 -6.353 1.00 68.81 137 PRO A C 1
ATOM 1084 O O . PRO A 1 137 ? 15.643 0.563 -7.511 1.00 68.81 1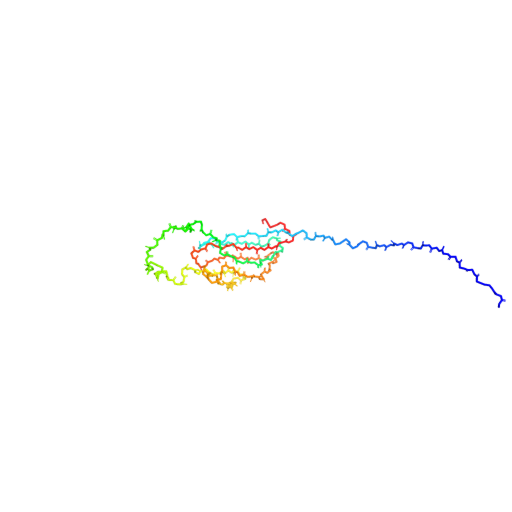37 PRO A O 1
ATOM 1087 N N . VAL A 1 138 ? 14.499 0.549 -5.575 1.00 63.81 138 VAL A N 1
ATOM 1088 C CA . VAL A 1 138 ? 13.570 1.625 -5.944 1.00 63.81 138 VAL A CA 1
ATOM 1089 C C . VAL A 1 138 ? 14.238 2.948 -5.573 1.00 63.81 138 VAL A C 1
ATOM 1091 O O . VAL A 1 138 ? 14.634 3.124 -4.418 1.00 63.81 138 VAL A O 1
ATOM 1094 N N . GLY A 1 139 ? 14.389 3.836 -6.554 1.00 53.28 139 GLY A N 1
ATOM 1095 C CA . GLY A 1 139 ? 14.972 5.175 -6.424 1.00 53.28 139 GLY A CA 1
ATOM 1096 C C . GLY A 1 139 ? 14.100 6.223 -7.093 1.00 53.28 139 GLY A C 1
ATOM 1097 O O . GLY A 1 139 ? 13.337 5.827 -8.006 1.00 53.28 139 GLY A O 1
#

InterPro domains:
  IPR041232 Nucleoplasmin-like domain [PF17800] (30-132)

Radius of gyration: 27.06 Å; chains: 1; bounding box: 54×86×61 Å

Foldseek 3Di:
DDDDDDDDDDDDPPPPDPPPVPLDKDKDKDKAAAPDKAKDAFAAKKWFFKKFFDDDPVDPPPPDPDDDDDPVPPPDQQQQKKFKWKAWPNDIDTQDMAGNVPRRMDTGTDIHHGGTIMMIHMDHRTMMMTMIIGSDDTD

Secondary structure (DSSP, 8-state):
-------------------------EEEEEEE-TT-EEEEE-SS-EEEEEEEE---S-----------S-GGG-S-TTTTEEEEEEEETTEEEEEEEEETTTBSEEEEEEEE-TT-EEEEEEESSS-EEEEEEESS---

Sequence (139 aa):
MPKRKAISHNDSRSRSGHGKKDKVSHTVLLTLENNKRYAHTATSQYRITMASLQPSERRMPHCVCGTINEERRNRTQTEDKVIVVVEHDLNEYILCILDSDKVKQCKLNLEIQPGEQIAFRTIGKTPVLLSGVSSEPVG

Organism: NCBI:txid561515